Protein AF-A0A9D4R539-F1 (afdb_monomer_lite)

Sequence (107 aa):
MALQASFHQGDEKFKGRGKQCCANSVATIQCLYKLGSPSNWNSDTLNNILVKGGEMYMSLSQKLDMQYFSVDDISKYVCKSALPLHGSFNSTQTEGPVYVLEDALNY

Organism: Dreissena polymorpha (NCBI:txid45954)

InterPro domains:
  IPR006928 Herpesvirus large tegument protein, USP domain [PF04843] (4-77)
  IPR038765 Papain-like cysteine peptidase superfamily [SSF54001] (3-82)

Secondary structure (DSSP, 8-state):
-----SS-TTSTT-TTTTS-HHHHHHHHHHHHHHH--GGG--HHHHHHHHHHHHHHHHHHHHHH--S---HHHHHHHHGGGS---------S--------GGGGS--

Structure (mmCIF, N/CA/C/O backbone):
data_AF-A0A9D4R539-F1
#
_entry.id   AF-A0A9D4R539-F1
#
loop_
_atom_site.group_PDB
_atom_site.id
_atom_site.type_symbol
_atom_site.label_atom_id
_atom_site.label_alt_id
_atom_site.label_comp_id
_atom_site.label_asym_id
_atom_site.label_entity_id
_atom_site.label_seq_id
_atom_site.pdbx_PDB_ins_code
_atom_site.Cartn_x
_atom_site.Cartn_y
_atom_site.Cartn_z
_atom_site.occupancy
_atom_site.B_iso_or_equiv
_atom_site.auth_seq_id
_atom_site.auth_comp_id
_atom_site.auth_asym_id
_atom_site.auth_atom_id
_atom_site.pdbx_PDB_model_num
ATOM 1 N N . MET A 1 1 ? 19.157 -11.927 -6.324 1.00 66.38 1 MET A N 1
ATOM 2 C CA . MET A 1 1 ? 18.871 -11.074 -5.148 1.00 66.38 1 MET A CA 1
ATOM 3 C C . MET A 1 1 ? 17.435 -10.594 -5.277 1.00 66.38 1 MET A C 1
ATOM 5 O O . MET A 1 1 ? 17.074 -10.166 -6.365 1.00 66.38 1 MET A O 1
ATOM 9 N N . ALA A 1 2 ? 16.609 -10.744 -4.241 1.00 87.19 2 ALA A N 1
ATOM 10 C CA . ALA A 1 2 ? 15.226 -10.266 -4.273 1.00 87.19 2 ALA A CA 1
ATOM 11 C C . ALA A 1 2 ? 15.184 -8.749 -4.034 1.00 87.19 2 ALA A C 1
ATOM 13 O O . ALA A 1 2 ? 15.923 -8.243 -3.191 1.00 87.19 2 ALA A O 1
ATOM 14 N N . LEU A 1 3 ? 14.329 -8.031 -4.766 1.00 93.31 3 LEU A N 1
ATOM 15 C CA . LEU A 1 3 ? 14.079 -6.612 -4.522 1.00 93.31 3 LEU A CA 1
ATOM 16 C C . LEU A 1 3 ? 13.185 -6.455 -3.284 1.00 93.31 3 LEU A C 1
ATOM 18 O O . LEU A 1 3 ? 12.147 -7.108 -3.187 1.00 93.31 3 LEU A O 1
ATOM 22 N N . GLN A 1 4 ? 13.566 -5.575 -2.357 1.00 95.31 4 GLN A N 1
ATOM 23 C CA . GLN A 1 4 ? 12.821 -5.324 -1.122 1.00 95.31 4 GLN A CA 1
ATOM 24 C C . GLN A 1 4 ? 12.561 -3.829 -0.918 1.00 95.31 4 GLN A C 1
ATOM 26 O O . GLN A 1 4 ? 13.360 -2.976 -1.312 1.00 95.31 4 GLN A O 1
ATOM 31 N N . ALA A 1 5 ? 11.421 -3.521 -0.302 1.00 95.62 5 ALA A N 1
ATOM 32 C CA . ALA A 1 5 ? 11.141 -2.203 0.252 1.00 95.62 5 ALA A CA 1
ATOM 33 C C . ALA A 1 5 ? 12.029 -1.940 1.481 1.00 95.62 5 ALA A C 1
ATOM 35 O O . ALA A 1 5 ? 12.553 -2.868 2.095 1.00 95.62 5 ALA A O 1
ATOM 36 N N . SER A 1 6 ? 12.152 -0.675 1.873 1.00 97.25 6 SER A N 1
ATOM 37 C CA . SER A 1 6 ? 12.885 -0.261 3.078 1.00 97.25 6 SER A CA 1
ATOM 38 C C . SER A 1 6 ? 12.091 -0.488 4.371 1.00 97.25 6 SER A C 1
ATOM 40 O O . SER A 1 6 ? 12.643 -0.371 5.458 1.00 97.25 6 SER A O 1
ATOM 42 N N . PHE A 1 7 ? 10.795 -0.781 4.261 1.00 97.06 7 PHE A N 1
ATOM 43 C CA . PHE A 1 7 ? 9.886 -1.070 5.368 1.00 97.06 7 PHE A CA 1
ATOM 44 C C . PHE A 1 7 ? 8.813 -2.068 4.917 1.00 97.06 7 PHE A C 1
ATOM 46 O O . PHE A 1 7 ? 8.634 -2.310 3.724 1.00 97.06 7 PHE A O 1
ATOM 53 N N . HIS A 1 8 ? 8.082 -2.651 5.865 1.00 96.12 8 HIS A N 1
ATOM 54 C CA . HIS A 1 8 ? 7.005 -3.607 5.591 1.00 96.12 8 HIS A CA 1
ATOM 55 C C . HIS A 1 8 ? 5.650 -3.072 6.065 1.00 96.12 8 HIS A C 1
ATOM 57 O O . HIS A 1 8 ? 5.559 -2.083 6.784 1.00 96.12 8 HIS A O 1
ATOM 63 N N . GLN A 1 9 ? 4.558 -3.748 5.704 1.00 95.69 9 GLN A N 1
ATOM 64 C CA . GLN A 1 9 ? 3.194 -3.335 6.070 1.00 95.69 9 GLN A CA 1
ATOM 65 C C . GLN A 1 9 ? 2.926 -3.243 7.589 1.00 95.69 9 GLN A C 1
ATOM 67 O O . GLN A 1 9 ? 1.934 -2.658 8.014 1.00 95.69 9 GLN A O 1
ATOM 72 N N . GLY A 1 10 ? 3.785 -3.847 8.410 1.00 96.62 10 GLY A N 1
ATOM 73 C CA . GLY A 1 10 ? 3.694 -3.824 9.873 1.00 96.62 10 GLY A CA 1
ATOM 74 C C . GLY A 1 10 ? 4.403 -2.633 10.523 1.00 96.62 10 GLY A C 1
ATOM 75 O O . GLY A 1 10 ? 4.342 -2.508 11.741 1.00 96.62 10 GLY A O 1
ATOM 76 N N . ASP A 1 11 ? 5.068 -1.791 9.729 1.00 97.44 11 ASP A N 1
ATOM 77 C CA . ASP A 1 11 ? 5.814 -0.626 10.200 1.00 97.44 11 ASP A CA 1
ATOM 78 C C . ASP A 1 11 ? 4.912 0.363 10.961 1.00 97.44 11 ASP A C 1
ATOM 80 O O . ASP A 1 11 ? 3.746 0.576 10.608 1.00 97.44 11 ASP A O 1
ATOM 84 N N . GLU A 1 12 ? 5.456 0.972 12.016 1.00 96.25 12 GLU A N 1
ATOM 85 C CA . GLU A 1 12 ? 4.731 1.872 12.919 1.00 96.25 12 GLU A CA 1
ATOM 86 C C . GLU A 1 12 ? 4.186 3.125 12.233 1.00 96.25 12 GLU A C 1
ATOM 88 O O . GLU A 1 12 ? 3.208 3.708 12.704 1.00 96.25 12 GLU A O 1
ATOM 93 N N . LYS A 1 13 ? 4.749 3.510 11.083 1.00 95.00 13 LYS A N 1
ATOM 94 C CA . LYS A 1 13 ? 4.230 4.627 10.288 1.00 95.00 13 LYS A CA 1
ATOM 95 C C . LYS A 1 13 ? 2.798 4.400 9.791 1.00 95.00 13 LYS A C 1
ATOM 97 O O . LYS A 1 13 ? 2.104 5.361 9.454 1.00 95.00 13 LYS A O 1
ATOM 102 N N . PHE A 1 14 ? 2.345 3.147 9.713 1.00 95.12 14 PHE A N 1
ATOM 103 C CA . PHE A 1 14 ? 1.002 2.811 9.260 1.00 95.12 14 PHE A CA 1
ATOM 104 C C . PHE A 1 14 ? 0.024 2.749 10.435 1.00 95.12 14 PHE A C 1
ATOM 106 O O . PHE A 1 14 ? 0.060 1.836 11.255 1.00 95.12 14 PHE A O 1
ATOM 113 N N . LYS A 1 15 ? -0.954 3.664 10.461 1.00 88.12 15 LYS A N 1
ATOM 114 C CA . LYS A 1 15 ? -2.048 3.648 11.456 1.00 88.12 15 LYS A CA 1
ATOM 115 C C . LYS A 1 15 ? -2.871 2.348 11.431 1.00 88.12 15 LYS A C 1
ATOM 117 O O . LYS A 1 15 ? -3.409 1.941 12.453 1.00 88.12 15 LYS A O 1
ATOM 122 N N . GLY A 1 16 ? -2.942 1.691 10.272 1.00 86.38 16 GLY A N 1
ATOM 123 C CA . GLY A 1 16 ? -3.593 0.398 10.050 1.00 86.38 16 GLY A CA 1
ATOM 124 C C . GLY A 1 16 ? -2.635 -0.789 9.939 1.00 86.38 16 GLY A C 1
ATOM 125 O O . GLY A 1 16 ? -2.954 -1.734 9.220 1.00 86.38 16 GLY A O 1
ATOM 126 N N . ARG A 1 17 ? -1.449 -0.715 10.565 1.00 92.62 17 ARG A N 1
ATOM 127 C CA . ARG A 1 17 ? -0.344 -1.669 10.369 1.00 92.62 17 ARG A CA 1
ATOM 128 C C . ARG A 1 17 ? -0.790 -3.136 10.383 1.00 92.62 17 ARG A C 1
ATOM 130 O O . ARG A 1 17 ? -1.522 -3.578 11.267 1.00 92.62 17 ARG A O 1
ATOM 137 N N . GLY A 1 18 ? -0.315 -3.886 9.395 1.00 94.12 18 GLY A N 1
ATOM 138 C CA . GLY A 1 18 ? -0.572 -5.316 9.225 1.00 94.12 18 GLY A CA 1
ATOM 139 C C . GLY A 1 18 ? -1.922 -5.685 8.600 1.00 94.12 18 GLY A C 1
ATOM 140 O O . GLY A 1 18 ? -2.130 -6.862 8.319 1.00 94.12 18 GLY A O 1
ATOM 141 N N . LYS A 1 19 ? -2.827 -4.729 8.352 1.00 94.69 19 LYS A N 1
ATOM 142 C CA . LYS A 1 19 ? -4.183 -5.000 7.824 1.00 94.69 19 LYS A CA 1
ATOM 143 C C . LYS A 1 19 ? -4.379 -4.559 6.374 1.00 94.69 19 LYS A C 1
ATOM 145 O O . LYS A 1 19 ? -5.350 -4.934 5.726 1.00 94.69 19 LYS A O 1
ATOM 150 N N . GLN A 1 20 ? -3.431 -3.798 5.833 1.00 94.44 20 GLN A N 1
ATOM 151 C CA . GLN A 1 20 ? -3.505 -3.197 4.504 1.00 94.44 20 GLN A CA 1
ATOM 152 C C . GLN A 1 20 ? -3.032 -4.111 3.360 1.00 94.44 20 GLN A C 1
ATOM 154 O O . GLN A 1 20 ? -2.811 -3.622 2.255 1.00 94.44 20 GLN A O 1
ATOM 159 N N . CYS A 1 21 ? -2.862 -5.419 3.581 1.00 94.94 21 CYS A N 1
ATOM 160 C CA . CYS A 1 21 ? -2.296 -6.334 2.581 1.00 94.94 21 CYS A CA 1
ATOM 161 C C . CYS A 1 21 ? -3.064 -6.306 1.250 1.00 94.94 21 CYS A C 1
ATOM 163 O O . CYS A 1 21 ? -2.461 -6.123 0.196 1.00 94.94 21 CYS A O 1
ATOM 165 N N . CYS A 1 22 ? -4.395 -6.383 1.300 1.00 93.25 22 CYS A N 1
ATOM 166 C CA . CYS A 1 22 ? -5.228 -6.364 0.102 1.00 93.25 22 CYS A CA 1
ATOM 167 C C . CYS A 1 22 ? -5.131 -5.018 -0.640 1.00 93.25 22 CYS A C 1
ATOM 169 O O . CYS A 1 22 ? -5.065 -4.979 -1.867 1.00 93.25 22 CYS A O 1
ATOM 171 N N . ALA A 1 23 ? -5.045 -3.908 0.099 1.00 92.38 23 ALA A N 1
ATOM 172 C CA . ALA A 1 23 ? -4.858 -2.579 -0.479 1.00 92.38 23 ALA A CA 1
ATOM 173 C C . ALA A 1 23 ? -3.464 -2.407 -1.105 1.00 92.38 23 ALA A C 1
ATOM 175 O O . ALA A 1 23 ? -3.346 -1.810 -2.173 1.00 92.38 23 ALA A O 1
ATOM 176 N N . ASN A 1 24 ? -2.421 -2.985 -0.499 1.00 95.06 24 ASN A N 1
ATOM 177 C CA . ASN A 1 24 ? -1.082 -3.039 -1.089 1.00 95.06 24 ASN A CA 1
ATOM 178 C C . ASN A 1 24 ? -1.093 -3.820 -2.410 1.00 95.06 24 ASN A C 1
ATOM 180 O O . ASN A 1 24 ? -0.523 -3.348 -3.388 1.00 95.06 24 ASN A O 1
ATOM 184 N N . SER A 1 25 ? -1.779 -4.967 -2.479 1.00 93.31 25 SER A N 1
ATOM 185 C CA . SER A 1 25 ? -1.901 -5.746 -3.720 1.00 93.31 25 SER A CA 1
ATOM 186 C C . SER A 1 25 ? -2.575 -4.951 -4.841 1.00 93.31 25 SER A C 1
ATOM 188 O O . SER A 1 25 ? -2.084 -4.939 -5.969 1.00 93.31 25 SER A O 1
ATOM 190 N N . VAL A 1 26 ? -3.653 -4.223 -4.535 1.00 91.19 26 VAL A N 1
ATOM 191 C CA . VAL A 1 26 ? -4.317 -3.352 -5.520 1.00 91.19 26 VAL A CA 1
ATOM 192 C C . VAL A 1 26 ? -3.411 -2.187 -5.938 1.00 91.19 26 VAL A C 1
ATOM 194 O O . VAL A 1 26 ? -3.325 -1.877 -7.127 1.00 91.19 26 VAL A O 1
ATOM 197 N N . ALA A 1 27 ? -2.681 -1.577 -5.000 1.00 90.31 27 ALA A N 1
ATOM 198 C CA . ALA A 1 27 ? -1.703 -0.533 -5.307 1.00 90.31 27 ALA A CA 1
ATOM 199 C C . ALA A 1 27 ? -0.569 -1.045 -6.216 1.00 90.31 27 ALA A C 1
ATOM 201 O O . ALA A 1 27 ? -0.162 -0.336 -7.135 1.00 90.31 27 ALA A O 1
ATOM 202 N N . THR A 1 28 ? -0.105 -2.285 -6.026 1.00 92.38 28 THR A N 1
ATOM 203 C CA . THR A 1 28 ? 0.862 -2.949 -6.916 1.00 92.38 28 THR A CA 1
ATOM 204 C C . THR A 1 28 ? 0.311 -3.085 -8.330 1.00 92.38 28 THR A C 1
ATOM 206 O O . THR A 1 28 ? 0.992 -2.712 -9.282 1.00 92.38 28 THR A O 1
ATOM 209 N N . ILE A 1 29 ? -0.930 -3.559 -8.486 1.00 89.12 29 ILE A N 1
ATOM 210 C CA . ILE A 1 29 ? -1.582 -3.691 -9.802 1.00 89.12 29 ILE A CA 1
ATOM 211 C C . ILE A 1 29 ? -1.702 -2.323 -10.484 1.00 89.12 29 ILE A C 1
ATOM 213 O O . ILE A 1 29 ? -1.384 -2.176 -11.664 1.00 89.12 29 ILE A O 1
ATOM 217 N N . GLN A 1 30 ? -2.087 -1.289 -9.734 1.00 83.88 30 GLN A N 1
ATOM 218 C CA . GLN A 1 30 ? -2.121 0.080 -10.248 1.00 83.88 30 GLN A CA 1
ATOM 219 C C . GLN A 1 30 ? -0.727 0.578 -10.662 1.00 83.88 30 GLN A C 1
ATOM 221 O O . GLN A 1 30 ? -0.598 1.290 -11.660 1.00 83.88 30 GLN A O 1
ATOM 226 N N . CYS A 1 31 ? 0.309 0.224 -9.903 1.00 84.56 31 CYS A N 1
ATOM 227 C CA . CYS A 1 31 ? 1.693 0.563 -10.210 1.00 84.56 31 CYS A CA 1
ATOM 228 C C . CYS A 1 31 ? 2.161 -0.118 -11.504 1.00 84.56 31 CYS A C 1
ATOM 230 O O . CYS A 1 31 ? 2.712 0.559 -12.367 1.00 84.56 31 CYS A O 1
ATOM 232 N N . LEU A 1 32 ? 1.854 -1.410 -11.687 1.00 84.25 32 LEU A N 1
ATOM 233 C CA . LEU A 1 32 ? 2.132 -2.161 -12.920 1.00 84.25 32 LEU A CA 1
ATOM 234 C C . LEU A 1 32 ? 1.492 -1.496 -14.138 1.00 84.25 32 LEU A C 1
ATOM 236 O O . LEU A 1 32 ? 2.142 -1.312 -15.162 1.00 84.25 32 LEU A O 1
ATOM 240 N N . TYR A 1 33 ? 0.235 -1.070 -14.014 1.00 81.88 33 TYR A N 1
ATOM 241 C CA . TYR A 1 33 ? -0.456 -0.388 -15.106 1.00 81.88 33 TYR A CA 1
ATOM 242 C C . TYR A 1 33 ? 0.187 0.964 -15.467 1.00 81.88 33 TYR A C 1
ATOM 244 O O . TYR A 1 33 ? 0.227 1.339 -16.635 1.00 81.88 33 TYR A O 1
ATOM 252 N N . LYS A 1 34 ? 0.694 1.709 -14.475 1.00 77.56 34 LYS A N 1
ATOM 253 C CA . LYS A 1 34 ? 1.255 3.058 -14.674 1.00 77.56 34 LYS A CA 1
ATOM 254 C C . LYS A 1 34 ? 2.726 3.072 -15.083 1.00 77.56 34 LYS A C 1
ATOM 256 O O . LYS A 1 34 ? 3.116 3.913 -15.885 1.00 77.56 34 LYS A O 1
ATOM 261 N N . LEU A 1 35 ? 3.540 2.210 -14.479 1.00 78.69 35 LEU A N 1
ATOM 262 C CA . LEU A 1 35 ? 4.996 2.184 -14.652 1.00 78.69 35 LEU A CA 1
ATOM 263 C C . LEU A 1 35 ? 5.458 1.077 -15.608 1.00 78.69 35 LEU A C 1
ATOM 265 O O . LEU A 1 35 ? 6.614 1.073 -16.029 1.00 78.69 35 LEU A O 1
ATOM 269 N N . GLY A 1 36 ? 4.566 0.150 -15.963 1.00 79.81 36 GLY A N 1
ATOM 270 C CA . GLY A 1 36 ? 4.874 -0.989 -16.814 1.00 79.81 36 GLY A CA 1
ATOM 271 C C . GLY A 1 36 ? 5.541 -2.128 -16.043 1.00 79.81 36 GLY A C 1
ATOM 272 O O . GLY A 1 36 ? 5.123 -2.494 -14.944 1.00 79.81 36 GLY A O 1
ATOM 273 N N . SER A 1 37 ? 6.561 -2.727 -16.658 1.00 86.81 37 SER A N 1
ATOM 274 C CA . SER A 1 37 ? 7.184 -3.962 -16.173 1.00 86.81 37 SER A CA 1
ATOM 275 C C . SER A 1 37 ? 7.812 -3.804 -14.781 1.00 86.81 37 SER A C 1
ATOM 277 O O . SER A 1 37 ? 8.604 -2.885 -14.584 1.00 86.81 37 SER A O 1
ATOM 279 N N . PRO A 1 38 ? 7.596 -4.751 -13.850 1.00 88.56 38 PRO A N 1
ATOM 280 C CA . PRO A 1 38 ? 8.263 -4.749 -12.551 1.00 88.56 38 PRO A CA 1
ATOM 281 C C . PRO A 1 38 ? 9.778 -4.997 -12.629 1.00 88.56 38 PRO A C 1
ATOM 283 O O . PRO A 1 38 ? 10.480 -4.838 -11.634 1.00 88.56 38 PRO A O 1
ATOM 286 N N . SER A 1 39 ? 10.315 -5.335 -13.807 1.00 89.62 39 SER A N 1
ATOM 287 C CA . SER A 1 39 ? 11.754 -5.530 -14.024 1.00 89.62 39 SER A CA 1
ATOM 288 C C . SER A 1 39 ? 12.601 -4.271 -13.805 1.00 89.62 39 SER A C 1
ATOM 290 O O . SER A 1 39 ? 13.806 -4.391 -13.607 1.00 89.62 39 SER A O 1
ATOM 292 N N . ASN A 1 40 ? 12.005 -3.075 -13.871 1.00 87.44 40 ASN A N 1
ATOM 293 C CA . ASN A 1 40 ? 12.697 -1.803 -13.634 1.00 87.44 40 ASN A CA 1
ATOM 294 C C . ASN A 1 40 ? 12.393 -1.201 -12.251 1.00 87.44 40 ASN A C 1
ATOM 296 O O . ASN A 1 40 ? 12.788 -0.068 -11.974 1.00 87.44 40 ASN A O 1
ATOM 300 N N . TRP A 1 41 ? 11.679 -1.934 -11.392 1.00 93.81 41 TRP A N 1
ATOM 301 C CA . TRP A 1 41 ? 11.326 -1.440 -10.071 1.00 93.81 41 TRP A CA 1
ATOM 302 C C . TRP A 1 41 ? 12.542 -1.388 -9.156 1.00 93.81 41 TRP A C 1
ATOM 304 O O . TRP A 1 41 ? 13.489 -2.165 -9.257 1.00 93.81 41 TRP A O 1
ATOM 314 N N . ASN A 1 42 ? 12.475 -0.457 -8.217 1.00 94.75 42 ASN A N 1
ATOM 315 C CA . ASN A 1 42 ? 13.460 -0.261 -7.167 1.00 94.75 42 ASN A CA 1
ATOM 316 C C . ASN A 1 42 ? 12.758 -0.176 -5.802 1.00 94.75 42 ASN A C 1
ATOM 318 O O . ASN A 1 42 ? 11.525 -0.196 -5.714 1.00 94.75 42 ASN A O 1
ATOM 322 N N . SER A 1 43 ? 13.537 -0.082 -4.723 1.00 96.50 43 SER A N 1
ATOM 323 C CA . SER A 1 43 ? 12.996 -0.007 -3.362 1.00 96.50 43 SER A CA 1
ATOM 324 C C . SER A 1 43 ? 12.052 1.180 -3.174 1.00 96.50 43 SER A C 1
ATOM 326 O O . SER A 1 43 ? 11.057 1.038 -2.472 1.00 96.50 43 SER A O 1
ATOM 328 N N . ASP A 1 44 ? 12.283 2.305 -3.855 1.00 96.12 44 ASP A N 1
ATOM 329 C CA . ASP A 1 44 ? 11.391 3.470 -3.805 1.00 96.12 44 ASP A CA 1
ATOM 330 C C . ASP A 1 44 ? 10.024 3.185 -4.427 1.00 96.12 44 ASP A C 1
ATOM 332 O O . ASP A 1 44 ? 8.994 3.604 -3.895 1.00 96.12 44 ASP A O 1
ATOM 336 N N . THR A 1 45 ? 9.992 2.404 -5.507 1.00 95.19 45 THR A N 1
ATOM 337 C CA . THR A 1 45 ? 8.743 1.946 -6.126 1.00 95.19 45 THR A CA 1
ATOM 338 C C . THR A 1 45 ? 7.950 1.081 -5.148 1.00 95.19 45 THR A C 1
ATOM 340 O O . THR A 1 45 ? 6.757 1.314 -4.943 1.00 95.19 45 THR A O 1
ATOM 343 N N . LEU A 1 46 ? 8.613 0.131 -4.479 1.00 96.56 46 LEU A N 1
ATOM 344 C CA . LEU A 1 46 ? 7.971 -0.723 -3.475 1.00 96.56 46 LEU A CA 1
ATOM 345 C C . LEU A 1 46 ? 7.528 0.068 -2.232 1.00 96.56 46 LEU A C 1
ATOM 347 O O . LEU A 1 46 ? 6.426 -0.140 -1.725 1.00 96.56 46 LEU A O 1
ATOM 351 N N . ASN A 1 47 ? 8.342 1.024 -1.777 1.00 96.69 47 ASN A N 1
ATOM 352 C CA . ASN A 1 47 ? 8.002 1.940 -0.688 1.00 96.69 47 ASN A CA 1
ATOM 353 C C . ASN A 1 47 ? 6.739 2.746 -1.028 1.00 96.69 47 ASN A C 1
ATOM 355 O O . ASN A 1 47 ? 5.836 2.863 -0.197 1.00 96.69 47 ASN A O 1
ATOM 359 N N . ASN A 1 48 ? 6.644 3.265 -2.256 1.00 94.56 48 ASN A N 1
ATOM 360 C CA . ASN A 1 48 ? 5.480 4.016 -2.721 1.00 94.56 48 ASN A CA 1
ATOM 361 C C . ASN A 1 48 ? 4.224 3.135 -2.805 1.00 94.56 48 ASN A C 1
ATOM 363 O O . ASN A 1 48 ? 3.153 3.567 -2.386 1.00 94.56 48 ASN A O 1
ATOM 367 N N . ILE A 1 49 ? 4.349 1.885 -3.267 1.00 94.81 49 ILE A N 1
ATOM 368 C CA . ILE A 1 49 ? 3.246 0.909 -3.257 1.00 94.81 49 ILE A CA 1
ATOM 369 C C . ILE A 1 49 ? 2.701 0.723 -1.835 1.00 94.81 49 ILE A C 1
ATOM 371 O O . ILE A 1 49 ? 1.492 0.823 -1.630 1.00 94.81 49 ILE A O 1
ATOM 375 N N . LEU A 1 50 ? 3.576 0.512 -0.846 1.00 96.62 50 LEU A N 1
ATOM 376 C CA . LEU A 1 50 ? 3.169 0.334 0.552 1.00 96.62 50 LEU A CA 1
ATOM 377 C C . LEU A 1 50 ? 2.515 1.594 1.138 1.00 96.62 50 LEU A C 1
ATOM 379 O O . LEU A 1 50 ? 1.536 1.496 1.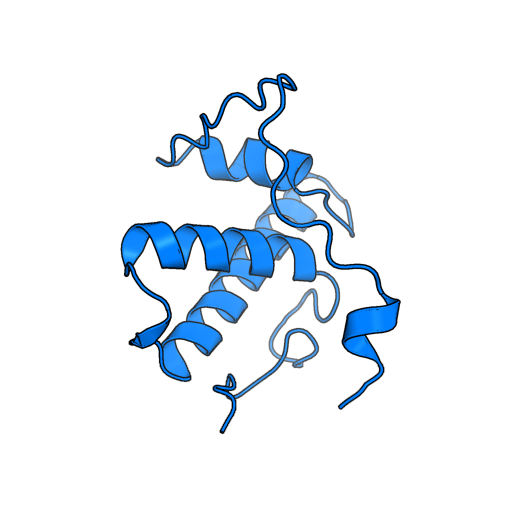878 1.00 96.62 50 LEU A O 1
ATOM 383 N N . VAL A 1 51 ? 3.022 2.785 0.799 1.00 95.31 51 VAL A N 1
ATOM 384 C CA . VAL A 1 51 ? 2.409 4.061 1.208 1.00 95.31 51 VAL A CA 1
ATOM 385 C C . VAL A 1 51 ? 1.017 4.213 0.595 1.00 95.31 51 VAL A C 1
ATOM 387 O O . VAL A 1 51 ? 0.058 4.473 1.321 1.00 95.31 51 VAL A O 1
ATOM 390 N N . LYS A 1 52 ? 0.874 3.977 -0.713 1.00 92.62 52 LYS A N 1
ATOM 391 C CA . LYS A 1 52 ? -0.408 4.096 -1.421 1.00 92.62 52 LYS A CA 1
ATOM 392 C C . LYS A 1 52 ? -1.434 3.067 -0.955 1.00 92.62 52 LYS A C 1
ATOM 394 O O . LYS A 1 52 ? -2.597 3.420 -0.765 1.00 92.62 52 LYS A O 1
ATOM 399 N N . GLY A 1 53 ? -1.017 1.826 -0.715 1.00 92.56 53 GLY A N 1
ATOM 400 C CA . GLY A 1 53 ? -1.882 0.802 -0.132 1.00 92.56 53 GLY A CA 1
ATOM 401 C C . GLY A 1 53 ? -2.325 1.158 1.291 1.00 92.56 53 GLY A C 1
ATOM 402 O O . GLY A 1 53 ? -3.503 1.026 1.617 1.00 92.56 53 GLY A O 1
ATOM 403 N N . GLY A 1 54 ? -1.431 1.714 2.114 1.00 93.44 54 GLY A N 1
ATOM 404 C CA . GLY A 1 54 ? -1.774 2.243 3.438 1.00 93.44 54 GLY A CA 1
ATOM 405 C C . GLY A 1 54 ? -2.792 3.394 3.396 1.00 93.44 54 GLY A C 1
ATOM 406 O O . GLY A 1 54 ? -3.771 3.373 4.142 1.00 93.44 54 GLY A O 1
ATOM 407 N N . GLU A 1 55 ? -2.605 4.372 2.505 1.00 91.56 55 GLU A N 1
ATOM 408 C CA . GLU A 1 55 ? -3.546 5.488 2.286 1.00 91.56 55 GLU A CA 1
ATOM 409 C C . GLU A 1 55 ? -4.934 4.991 1.846 1.00 91.56 55 GLU A C 1
ATOM 411 O O . GLU A 1 55 ? -5.966 5.443 2.356 1.00 91.56 55 GLU A O 1
ATOM 416 N N . MET A 1 56 ? -4.957 4.026 0.923 1.00 90.00 56 MET A N 1
ATOM 417 C CA . MET A 1 56 ? -6.176 3.396 0.421 1.00 90.00 56 MET A CA 1
ATOM 418 C C . MET A 1 56 ? -6.911 2.639 1.532 1.00 90.00 56 MET A C 1
ATOM 420 O O . MET A 1 56 ? -8.108 2.853 1.728 1.00 90.00 56 MET A O 1
ATOM 424 N N . TYR A 1 57 ? -6.192 1.820 2.306 1.00 92.31 57 TYR A N 1
ATOM 425 C CA . TYR A 1 57 ? -6.740 1.110 3.460 1.00 92.31 57 TYR A CA 1
ATOM 426 C C . TYR A 1 57 ? -7.350 2.073 4.482 1.00 92.31 57 TYR A C 1
ATOM 428 O O . TYR A 1 57 ? -8.475 1.859 4.931 1.00 92.31 57 TYR A O 1
ATOM 436 N N . MET A 1 58 ? -6.641 3.149 4.837 1.00 91.19 58 MET A N 1
ATOM 437 C CA . MET A 1 58 ? -7.137 4.120 5.817 1.00 91.19 58 MET A CA 1
ATOM 438 C C . MET A 1 58 ? -8.407 4.814 5.328 1.00 91.19 58 MET A C 1
ATOM 440 O O . MET A 1 58 ? -9.361 4.954 6.092 1.00 91.19 58 MET A O 1
ATOM 444 N N . SER A 1 59 ? -8.441 5.187 4.047 1.00 88.62 59 SER A N 1
ATOM 445 C CA . SER A 1 59 ? -9.613 5.812 3.427 1.00 88.62 59 SER A CA 1
ATOM 446 C C . SER A 1 59 ? -10.837 4.894 3.446 1.00 88.62 59 SER A C 1
ATOM 448 O O . SER A 1 59 ? -11.950 5.363 3.667 1.00 88.62 59 SER A O 1
ATOM 450 N N . LEU A 1 60 ? -10.643 3.592 3.221 1.00 88.62 60 LEU A N 1
ATOM 451 C CA . LEU A 1 60 ? -11.712 2.593 3.257 1.00 88.62 60 LEU A CA 1
ATOM 452 C C . LEU A 1 60 ? -12.160 2.276 4.683 1.00 88.62 60 LEU A C 1
ATOM 454 O O . LEU A 1 60 ? -13.357 2.270 4.951 1.00 88.62 60 LEU A O 1
ATOM 458 N N . SER A 1 61 ? -11.212 2.093 5.603 1.00 90.62 61 SER A N 1
ATOM 459 C CA . SER A 1 61 ? -11.482 1.818 7.023 1.00 90.62 61 SER A CA 1
ATOM 460 C C . SER A 1 61 ? -12.335 2.907 7.652 1.00 90.62 61 SER A C 1
ATOM 462 O O . SER A 1 61 ? -13.307 2.608 8.331 1.00 90.62 61 SER A O 1
ATOM 464 N N . GLN A 1 62 ? -12.029 4.173 7.362 1.00 88.06 62 GLN A N 1
ATOM 465 C CA . GLN A 1 62 ? -12.817 5.304 7.855 1.00 88.06 62 GLN A CA 1
ATOM 466 C C . GLN A 1 62 ? -14.226 5.374 7.255 1.00 88.06 62 GLN A C 1
ATOM 468 O O . GLN A 1 62 ? -15.127 5.907 7.891 1.00 88.06 62 GLN A O 1
ATOM 473 N N . LYS A 1 63 ? -14.416 4.886 6.024 1.00 86.69 63 LYS A N 1
ATOM 474 C CA . LYS A 1 63 ? -15.693 4.992 5.303 1.00 86.69 63 LYS A CA 1
ATOM 475 C C . LYS A 1 63 ? -16.641 3.838 5.578 1.00 86.69 63 LYS A C 1
ATOM 477 O O . LYS A 1 63 ? -17.846 4.050 5.603 1.00 86.69 63 LYS A O 1
ATOM 482 N N . LEU A 1 64 ? -16.097 2.634 5.692 1.00 86.69 64 LEU A N 1
ATOM 483 C CA . LEU A 1 64 ? -16.870 1.400 5.796 1.00 86.69 64 LEU A CA 1
ATOM 484 C C . LEU A 1 64 ? -16.927 0.866 7.229 1.00 86.69 64 LEU A C 1
ATOM 486 O O . LEU A 1 64 ? -17.670 -0.074 7.471 1.00 86.69 64 LEU A O 1
ATOM 490 N N . ASP A 1 65 ? -16.158 1.453 8.154 1.00 87.94 65 ASP A N 1
ATOM 491 C CA . ASP A 1 65 ? -16.013 0.983 9.539 1.00 87.94 65 ASP A CA 1
ATOM 492 C C . ASP A 1 65 ? -15.633 -0.511 9.617 1.00 87.94 65 ASP A C 1
ATOM 494 O O . ASP A 1 65 ? -16.102 -1.286 10.446 1.00 87.94 65 ASP A O 1
ATOM 498 N N . MET A 1 66 ? -14.770 -0.935 8.689 1.00 85.81 66 MET A N 1
ATOM 499 C CA . MET A 1 66 ? -14.294 -2.311 8.539 1.00 85.81 66 MET A CA 1
ATOM 500 C C . MET A 1 66 ? -12.778 -2.377 8.713 1.00 85.81 66 MET A C 1
ATOM 502 O O . MET A 1 66 ? -12.053 -1.443 8.371 1.00 85.81 66 MET A O 1
ATOM 506 N N . GLN A 1 67 ? -12.288 -3.507 9.228 1.00 86.75 67 GLN A N 1
ATOM 507 C CA . GLN A 1 67 ? -10.854 -3.730 9.460 1.00 86.75 67 GLN A CA 1
ATOM 508 C C . GLN A 1 67 ? -10.153 -4.534 8.363 1.00 86.75 67 GLN A C 1
ATOM 510 O O . GLN A 1 67 ? -8.934 -4.458 8.250 1.00 86.75 67 GLN A O 1
ATOM 515 N N . TYR A 1 68 ? -10.893 -5.325 7.590 1.00 88.81 68 TYR A N 1
ATOM 516 C CA . TYR A 1 68 ? -10.355 -6.147 6.511 1.00 88.81 68 TYR A CA 1
ATOM 517 C C . TYR A 1 68 ? -11.239 -5.989 5.286 1.00 88.81 68 TYR A C 1
ATOM 519 O O . TYR A 1 68 ? -12.457 -5.877 5.407 1.00 88.81 68 TYR A O 1
ATOM 527 N N . PHE A 1 69 ? -10.606 -5.979 4.119 1.00 86.56 69 PHE A N 1
ATOM 528 C CA . PHE A 1 69 ? -11.267 -5.737 2.845 1.00 86.56 69 PHE A CA 1
ATOM 529 C C . PHE A 1 69 ? -10.944 -6.866 1.884 1.00 86.56 69 PHE A C 1
ATOM 531 O O . PHE A 1 69 ? -9.789 -7.287 1.789 1.00 86.56 69 PHE A O 1
ATOM 538 N N . SER A 1 70 ? -11.958 -7.312 1.152 1.00 87.00 70 SER A N 1
ATOM 539 C CA . SER A 1 70 ? -11.744 -8.094 -0.059 1.00 87.00 70 SER A CA 1
ATOM 540 C C . SER A 1 70 ? -11.274 -7.188 -1.203 1.00 87.00 70 SER A C 1
ATOM 542 O O . SER A 1 70 ? -11.397 -5.958 -1.155 1.00 87.00 70 SER A O 1
ATOM 544 N N . VAL A 1 71 ? -10.768 -7.797 -2.277 1.00 80.88 71 VAL A N 1
ATOM 545 C CA . VAL A 1 71 ? -10.462 -7.065 -3.516 1.00 80.88 71 VAL A CA 1
ATOM 546 C C . VAL A 1 71 ? -11.727 -6.407 -4.078 1.00 80.88 71 VAL A C 1
ATOM 548 O O . VAL A 1 71 ? -11.652 -5.296 -4.601 1.00 80.88 71 VAL A O 1
ATOM 551 N N . ASP A 1 72 ? -12.895 -7.031 -3.909 1.00 82.12 72 ASP A N 1
ATOM 552 C CA . ASP A 1 72 ? -14.183 -6.489 -4.353 1.00 82.12 72 ASP A CA 1
ATOM 553 C C . ASP A 1 72 ? -14.591 -5.231 -3.579 1.00 82.12 72 ASP A C 1
ATOM 555 O O . ASP A 1 72 ? -15.140 -4.290 -4.156 1.00 82.12 72 ASP A O 1
ATOM 559 N N . ASP A 1 73 ? -14.290 -5.167 -2.283 1.00 83.38 73 ASP A N 1
ATOM 560 C CA . ASP A 1 73 ? -14.569 -3.978 -1.469 1.00 83.38 73 ASP A CA 1
ATOM 561 C C . ASP A 1 73 ? -13.689 -2.799 -1.889 1.00 83.38 73 ASP A C 1
ATOM 563 O O . ASP A 1 73 ? -14.154 -1.661 -1.998 1.00 83.38 73 ASP A O 1
ATOM 567 N N . ILE A 1 74 ? -12.418 -3.080 -2.189 1.00 81.75 74 ILE A N 1
ATOM 568 C CA . ILE A 1 74 ? -11.453 -2.071 -2.631 1.00 81.75 74 ILE A CA 1
ATOM 569 C C . ILE A 1 74 ? -11.755 -1.615 -4.063 1.00 81.75 74 ILE A C 1
ATOM 571 O O . ILE A 1 74 ? -11.711 -0.418 -4.357 1.00 81.75 74 ILE A O 1
ATOM 575 N N . SER A 1 75 ? -12.081 -2.542 -4.966 1.00 74.69 75 SER A N 1
ATOM 576 C CA . SER A 1 75 ? -12.315 -2.243 -6.382 1.00 74.69 75 SER A CA 1
ATOM 577 C C . SER A 1 75 ? -13.499 -1.297 -6.578 1.00 74.69 75 SER A C 1
ATOM 579 O O . SER A 1 75 ? -13.383 -0.339 -7.342 1.00 74.69 75 SER A O 1
ATOM 581 N N . LYS A 1 76 ? -14.585 -1.451 -5.807 1.00 72.31 76 LYS A N 1
ATOM 582 C CA . LYS A 1 76 ? -15.735 -0.521 -5.797 1.00 72.31 76 LYS A CA 1
ATOM 583 C C . LYS A 1 76 ? -15.339 0.929 -5.501 1.00 72.31 76 LYS A C 1
ATOM 585 O O . LYS A 1 76 ? -16.039 1.861 -5.906 1.00 72.31 76 LYS A O 1
ATOM 590 N N . TYR A 1 77 ? -14.227 1.127 -4.797 1.00 68.25 77 TYR A N 1
ATOM 591 C CA . TYR A 1 77 ? -13.709 2.437 -4.429 1.00 68.25 77 TYR A CA 1
ATOM 592 C C . TYR A 1 77 ? -12.660 2.959 -5.419 1.00 68.25 77 TYR A C 1
ATOM 594 O O . TYR A 1 77 ? -12.719 4.121 -5.818 1.00 68.25 77 TYR A O 1
ATOM 602 N N . VAL A 1 78 ? -11.741 2.099 -5.867 1.00 64.62 78 VAL A N 1
ATOM 603 C CA . VAL A 1 78 ? -10.665 2.453 -6.811 1.00 64.62 78 VAL A CA 1
ATOM 604 C C . VAL A 1 78 ? -11.195 2.684 -8.235 1.00 64.62 78 VAL A C 1
ATOM 606 O O . VAL A 1 78 ? -10.704 3.562 -8.945 1.00 64.62 78 VAL A O 1
ATOM 609 N N . CYS A 1 79 ? -12.249 1.969 -8.644 1.00 52.94 79 CYS A N 1
ATOM 610 C CA . CYS A 1 79 ? -12.818 2.039 -9.996 1.00 52.94 79 CYS A CA 1
ATOM 611 C C . CYS A 1 79 ? -13.538 3.375 -10.293 1.00 52.94 79 CYS A C 1
ATOM 613 O O . CYS A 1 79 ? -13.808 3.695 -11.447 1.00 52.94 79 CYS A O 1
ATOM 615 N N . LYS A 1 80 ? -13.794 4.217 -9.278 1.00 48.50 80 LYS A N 1
ATOM 616 C CA . LYS A 1 80 ? -14.380 5.555 -9.484 1.00 48.50 80 LYS A CA 1
ATOM 617 C C . LYS A 1 80 ? -13.377 6.606 -9.976 1.00 48.50 80 LYS A C 1
ATOM 619 O O . LY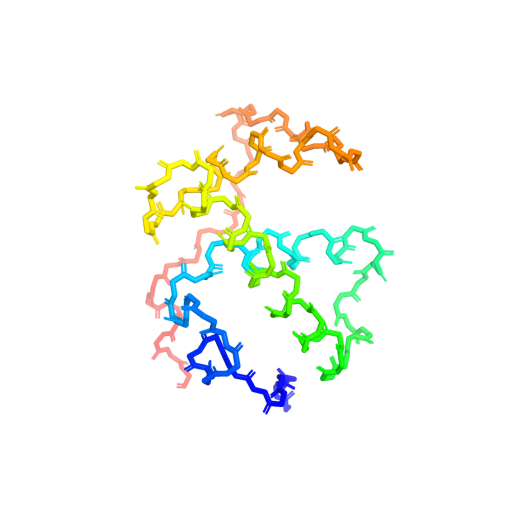S A 1 80 ? -13.807 7.647 -10.461 1.00 48.50 80 LYS A O 1
ATOM 624 N N . SER A 1 81 ? -12.067 6.361 -9.880 1.00 40.66 81 SER A N 1
ATOM 625 C CA . SER A 1 81 ? -11.028 7.353 -10.209 1.00 40.66 81 SER A CA 1
ATOM 626 C C . SER A 1 81 ? -10.045 6.890 -11.294 1.00 40.66 81 SER A C 1
ATOM 628 O O . SER A 1 81 ? -8.839 7.065 -11.145 1.00 40.66 81 SER A O 1
ATOM 630 N N . ALA A 1 82 ? -10.558 6.362 -12.410 1.00 41.53 82 ALA A N 1
ATOM 631 C CA . ALA A 1 82 ? -9.809 6.133 -13.658 1.00 41.53 82 ALA A CA 1
ATOM 632 C C . ALA A 1 82 ? -8.904 4.885 -13.735 1.00 41.53 82 ALA A C 1
ATOM 634 O O . ALA A 1 82 ? -7.769 4.957 -14.202 1.00 41.53 82 ALA A O 1
ATOM 635 N N . LEU A 1 83 ? -9.434 3.712 -13.387 1.00 43.81 83 LEU A N 1
ATOM 636 C CA . LEU A 1 83 ? -8.948 2.459 -13.969 1.00 43.81 83 LEU A CA 1
ATOM 637 C C . LEU A 1 83 ? -10.158 1.673 -14.475 1.00 43.81 83 LEU A C 1
ATOM 639 O O . LEU A 1 83 ? -11.023 1.350 -13.661 1.00 43.81 83 LEU A O 1
ATOM 643 N N . PRO A 1 84 ? -10.250 1.328 -15.770 1.00 38.28 84 PRO A N 1
ATOM 644 C CA . PRO A 1 84 ? -11.102 0.227 -16.161 1.00 38.28 84 PRO A CA 1
ATOM 645 C C . PRO A 1 84 ? -10.495 -1.039 -15.544 1.00 38.28 84 PRO A C 1
ATOM 647 O O . PRO A 1 84 ? -9.650 -1.692 -16.139 1.00 38.28 84 PRO A O 1
ATOM 650 N N . LEU A 1 85 ? -10.963 -1.419 -14.354 1.00 46.03 85 LEU A N 1
ATOM 651 C CA . LEU A 1 85 ? -10.857 -2.797 -13.858 1.00 46.03 85 LEU A CA 1
ATOM 652 C C . LEU A 1 85 ? -11.800 -3.737 -14.642 1.00 46.03 85 LEU A C 1
ATOM 654 O O . LEU A 1 85 ? -12.120 -4.820 -14.170 1.00 46.03 85 LEU A O 1
ATOM 658 N N . HIS A 1 86 ? -12.253 -3.337 -15.840 1.00 41.38 86 HIS A N 1
ATOM 659 C CA . HIS A 1 86 ? -12.977 -4.182 -16.786 1.00 41.38 86 HIS A CA 1
ATOM 660 C C . HIS A 1 86 ? -12.010 -5.193 -17.420 1.00 41.38 86 HIS A C 1
ATOM 662 O O . HIS A 1 86 ? -11.727 -5.171 -18.612 1.00 41.38 86 HIS A O 1
ATOM 668 N N . GLY A 1 87 ? -11.508 -6.112 -16.603 1.00 36.91 87 GLY A N 1
ATOM 669 C CA . GLY A 1 87 ? -11.509 -7.499 -17.017 1.00 36.91 87 GLY A CA 1
ATOM 670 C C . GLY A 1 87 ? -12.868 -8.042 -16.610 1.00 36.91 87 GLY A C 1
ATOM 671 O O . GLY A 1 87 ? -13.099 -8.267 -15.424 1.00 36.91 87 GLY A O 1
ATOM 672 N N . SER A 1 88 ? -13.787 -8.223 -17.559 1.00 35.78 88 SER A N 1
ATOM 673 C CA . SER A 1 88 ? -14.876 -9.168 -17.324 1.00 35.78 88 SER A CA 1
ATOM 674 C C . SER A 1 88 ? -14.213 -10.485 -16.937 1.00 35.78 88 SER A C 1
ATOM 676 O O . SER A 1 88 ? -13.501 -11.073 -17.752 1.00 35.78 88 SER A O 1
ATOM 678 N N . PHE A 1 89 ? -14.404 -10.932 -15.697 1.00 39.03 89 PHE A N 1
ATOM 679 C CA . PHE A 1 89 ? -14.122 -12.310 -15.327 1.00 39.03 89 PHE A CA 1
ATOM 680 C C . PHE A 1 89 ? -15.179 -13.169 -16.023 1.00 39.0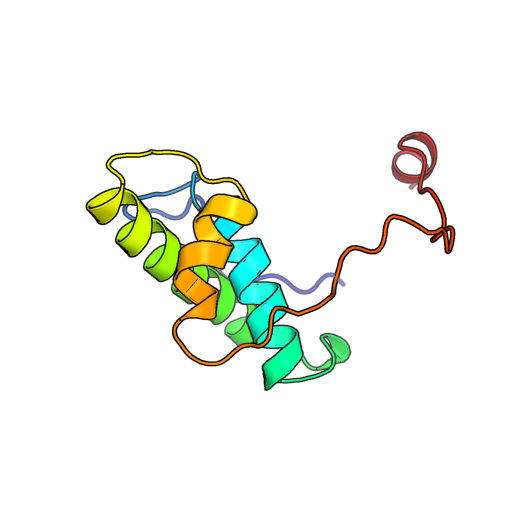3 89 PHE A C 1
ATOM 682 O O . PHE A 1 89 ? -16.197 -13.543 -15.448 1.00 39.03 89 PHE A O 1
ATOM 689 N N . ASN A 1 90 ? -14.977 -13.405 -17.318 1.00 28.44 90 ASN A N 1
ATOM 690 C CA . ASN A 1 90 ? -15.664 -14.474 -18.007 1.00 28.44 90 ASN A CA 1
ATOM 691 C C . ASN A 1 90 ? -15.058 -15.759 -17.449 1.00 28.44 90 ASN A C 1
ATOM 693 O O . ASN A 1 90 ? -13.900 -16.071 -17.713 1.00 28.44 90 ASN A O 1
ATOM 697 N N . SER A 1 91 ? -15.846 -16.510 -16.685 1.00 37.88 91 SER A N 1
ATOM 698 C CA . SER A 1 91 ? -15.51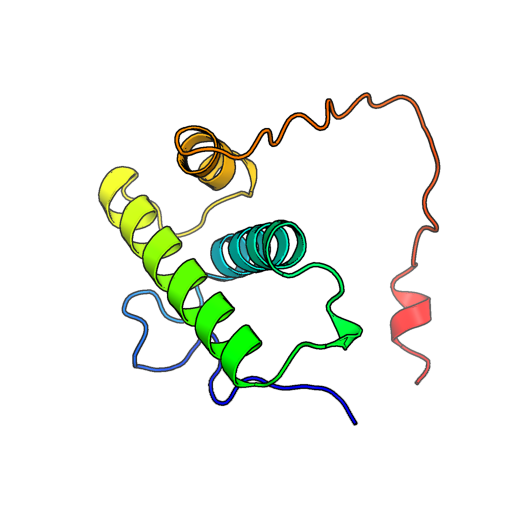0 -17.845 -16.179 1.00 37.88 91 SER A CA 1
ATOM 699 C C . SER A 1 91 ? -15.360 -18.904 -17.285 1.00 37.88 91 SER A C 1
ATOM 701 O O . SER A 1 91 ? -15.396 -20.104 -17.020 1.00 37.88 91 SER A O 1
ATOM 703 N N . THR A 1 92 ? -15.167 -18.494 -18.536 1.00 35.00 92 THR A N 1
ATOM 704 C CA . THR A 1 92 ? -14.836 -19.382 -19.644 1.00 35.00 92 THR A CA 1
ATOM 705 C C . THR A 1 92 ? -13.319 -19.468 -19.760 1.00 35.00 92 THR A C 1
ATOM 707 O O . THR A 1 92 ? -12.699 -18.644 -20.426 1.00 35.00 92 THR A O 1
ATOM 710 N N . GLN A 1 93 ? -12.761 -20.439 -19.035 1.00 48.88 93 GLN A N 1
ATOM 711 C CA . GLN A 1 93 ? -11.480 -21.118 -19.260 1.00 48.88 93 GLN A CA 1
ATOM 712 C C . GLN A 1 93 ? -10.489 -20.441 -20.226 1.00 48.88 93 GLN A C 1
ATOM 714 O O . GLN A 1 93 ? -10.624 -20.535 -21.442 1.00 48.88 93 GLN A O 1
ATOM 719 N N . THR A 1 94 ? -9.379 -19.966 -19.671 1.00 40.38 94 THR A N 1
ATOM 720 C CA . THR A 1 94 ? -8.061 -20.391 -20.157 1.00 40.38 94 THR A CA 1
ATOM 721 C C . THR A 1 94 ? -7.239 -20.735 -18.927 1.00 40.38 94 THR A C 1
ATOM 723 O O . THR A 1 94 ? -6.951 -19.855 -18.116 1.00 40.38 94 THR A O 1
ATOM 726 N N . GLU A 1 95 ? -6.954 -22.021 -18.748 1.00 40.00 95 GLU A N 1
ATOM 727 C CA . GLU A 1 95 ? -6.151 -22.550 -17.649 1.00 40.00 95 GLU A CA 1
ATOM 728 C C . GLU A 1 95 ? -4.770 -21.879 -17.658 1.00 40.00 95 GLU A C 1
ATOM 730 O O . GLU A 1 95 ? -3.908 -22.186 -18.479 1.00 40.00 95 GLU A O 1
ATOM 735 N N . GLY A 1 96 ? -4.568 -20.913 -16.760 1.00 43.69 96 GLY A N 1
ATOM 736 C CA . GLY A 1 96 ? -3.223 -20.553 -16.327 1.00 43.69 96 GLY A CA 1
ATOM 737 C C . GLY A 1 96 ? -2.638 -21.724 -15.531 1.00 43.69 96 GLY A C 1
ATOM 738 O O . GLY A 1 96 ? -3.411 -22.479 -14.935 1.00 43.69 96 GLY A O 1
ATOM 739 N N . PRO A 1 97 ? -1.306 -21.909 -15.509 1.00 39.88 97 PRO A N 1
ATOM 740 C CA . PRO A 1 97 ? -0.709 -23.014 -14.775 1.00 39.88 97 PRO A CA 1
ATOM 741 C C . PRO A 1 97 ? -1.136 -22.947 -13.306 1.00 39.88 97 PRO A C 1
ATOM 743 O O . PRO A 1 97 ? -0.943 -21.939 -12.622 1.00 39.88 97 PRO A O 1
ATOM 746 N N . VAL A 1 98 ? -1.761 -24.027 -12.844 1.00 45.31 98 VAL A N 1
ATOM 747 C CA . VAL A 1 98 ? -2.089 -24.233 -11.437 1.00 45.31 98 VAL A CA 1
ATOM 748 C C . VAL A 1 98 ? -0.779 -24.553 -10.733 1.00 45.31 98 VAL A C 1
ATOM 750 O O . VAL A 1 98 ? -0.252 -25.650 -10.881 1.00 45.31 98 VAL A O 1
ATOM 753 N N . TYR A 1 99 ? -0.235 -23.589 -9.997 1.00 44.69 99 TYR A N 1
ATOM 754 C CA . TYR A 1 99 ? 0.891 -23.849 -9.107 1.00 44.69 99 TYR A CA 1
ATOM 755 C C . TYR A 1 99 ? 0.359 -24.559 -7.864 1.00 44.69 99 TYR A C 1
ATOM 757 O O . TYR A 1 99 ? -0.411 -23.982 -7.089 1.00 44.69 99 TYR A O 1
ATOM 765 N N . VAL A 1 100 ? 0.729 -25.826 -7.705 1.00 43.34 100 VAL A N 1
ATOM 766 C CA . VAL A 1 100 ? 0.374 -26.618 -6.528 1.00 43.34 100 VAL A CA 1
ATOM 767 C C . VAL A 1 100 ? 1.323 -26.204 -5.402 1.00 43.34 100 VAL A C 1
ATOM 769 O O . VAL A 1 100 ? 2.509 -25.990 -5.631 1.00 43.34 100 VAL A O 1
ATOM 772 N N . LEU A 1 101 ? 0.814 -26.072 -4.173 1.00 44.59 101 LEU A N 1
ATOM 773 C CA . LEU A 1 101 ? 1.603 -25.699 -2.982 1.00 44.59 101 LEU A CA 1
ATOM 774 C C . LEU A 1 101 ? 2.869 -26.557 -2.789 1.00 44.59 101 LEU A C 1
ATOM 776 O O . LEU A 1 101 ? 3.836 -26.103 -2.184 1.00 44.59 101 LEU A O 1
ATOM 780 N N . GLU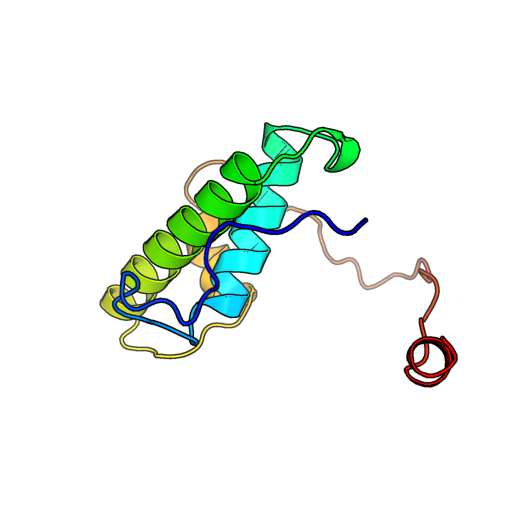 A 1 102 ? 2.867 -27.773 -3.327 1.00 44.94 102 GLU A N 1
ATOM 781 C CA . GLU A 1 102 ? 3.980 -28.723 -3.319 1.00 44.94 102 GLU A CA 1
ATOM 782 C C . GLU A 1 102 ? 5.195 -28.229 -4.130 1.00 44.94 102 GLU A C 1
ATOM 784 O O . GLU A 1 102 ? 6.334 -28.499 -3.750 1.00 44.94 102 GLU A O 1
ATOM 789 N N . ASP A 1 103 ? 4.982 -27.414 -5.170 1.00 44.41 103 ASP A N 1
ATOM 790 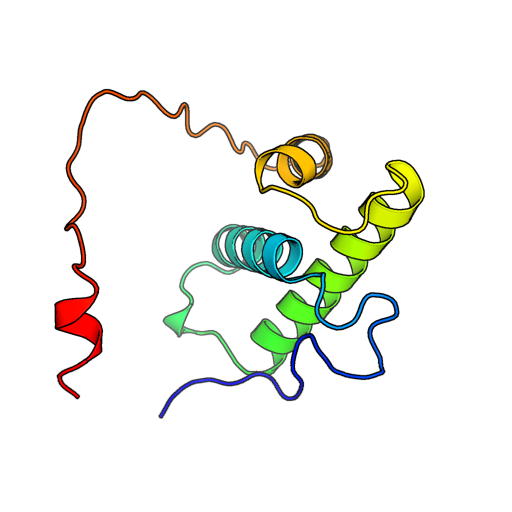C CA . ASP A 1 103 ? 6.052 -26.819 -5.986 1.00 44.41 103 ASP A CA 1
ATOM 791 C C . ASP A 1 103 ? 6.791 -25.688 -5.250 1.00 44.41 103 ASP A C 1
ATOM 793 O O . ASP A 1 103 ? 7.923 -25.345 -5.589 1.00 44.41 103 ASP A O 1
ATOM 797 N N . ALA A 1 104 ? 6.168 -25.104 -4.220 1.00 47.06 104 ALA A N 1
ATOM 798 C CA . ALA A 1 104 ? 6.744 -24.015 -3.432 1.00 47.06 104 ALA A CA 1
ATOM 799 C C . ALA A 1 104 ? 7.671 -24.499 -2.301 1.00 47.06 104 ALA A C 1
ATOM 801 O O . ALA A 1 104 ? 8.347 -23.679 -1.682 1.00 47.06 104 ALA A O 1
ATOM 802 N N . LEU A 1 105 ? 7.699 -25.808 -2.019 1.00 38.91 105 LEU A N 1
ATOM 803 C CA . LEU A 1 105 ? 8.437 -26.396 -0.893 1.00 38.91 105 LEU A CA 1
ATOM 804 C C . LEU A 1 105 ? 9.752 -27.090 -1.291 1.00 38.91 105 LEU A C 1
ATOM 806 O O . LEU A 1 105 ? 10.437 -27.611 -0.417 1.00 38.91 105 LEU A O 1
ATOM 810 N N . ASN A 1 106 ? 10.128 -27.073 -2.574 1.00 43.34 106 ASN A N 1
ATOM 811 C CA . ASN A 1 106 ? 11.330 -27.745 -3.091 1.00 43.34 106 ASN A CA 1
ATOM 812 C C . ASN A 1 106 ? 12.455 -26.779 -3.525 1.00 43.34 106 ASN A C 1
ATOM 814 O O . ASN A 1 106 ? 13.089 -26.996 -4.559 1.00 43.34 106 ASN A O 1
ATOM 818 N N . TYR A 1 107 ? 12.729 -25.738 -2.733 1.00 40.88 107 TYR A N 1
ATOM 819 C CA . TYR A 1 107 ? 13.938 -24.909 -2.866 1.00 40.88 107 TYR A CA 1
ATOM 820 C C . TYR A 1 107 ? 14.719 -24.827 -1.558 1.00 40.88 107 TYR A C 1
ATOM 822 O O . TYR A 1 107 ? 14.081 -24.601 -0.506 1.00 40.88 107 TYR A O 1
#

Radius of gyration: 15.73 Å; chains: 1; bounding box: 36×36×33 Å

pLDDT: mean 76.46, std 22.07, range [28.44, 97.44]

Foldseek 3Di:
DDAEAPDDQQDPVQPLRPALPLLLVVLVVVLCVVVNDCVPDHNVSSVVSSVRSSVLQVVLCVVVVDNHDDNVSSCVVVVVPDDPPPPPPPVPDDDDDDDDVVNVPPD